Protein AF-A0A1G0YMX6-F1 (afdb_monomer_lite)

Radius of gyration: 14.32 Å; chains: 1; bounding box: 40×27×30 Å

Secondary structure (DSSP, 8-state):
---HHHHHHHHH-HHHHHHHHHHHTB-TTT-PBPPTT-SB-TTT--B-TTS--------

Sequence (59 aa):
MKNKNMEMIKTEGMLKFLKSEEKKWKCRQCGKLLCVHREICLHCGHANKLFPATKKVKN

Foldseek 3Di:
DDDPLVVCCVPVNDVVSVVVVLQVQADPPPRDGADQQDQARPPPRHGDPNHPPPPPPDD

Structure (mmCIF, N/CA/C/O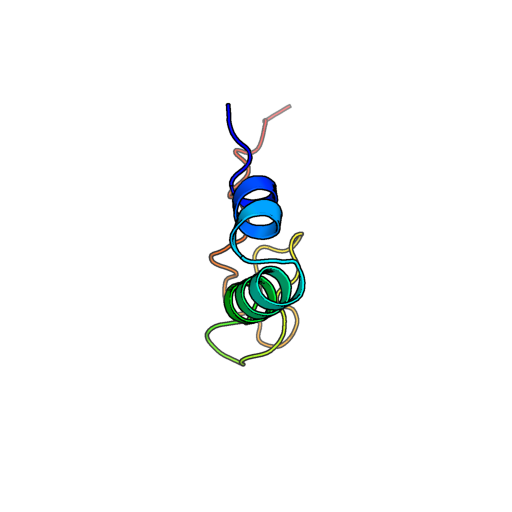 backbone):
data_AF-A0A1G0YMX6-F1
#
_entry.id   AF-A0A1G0YMX6-F1
#
loop_
_atom_site.group_PDB
_atom_site.id
_atom_site.type_symbol
_atom_site.label_atom_id
_atom_site.label_alt_id
_atom_site.label_comp_id
_atom_site.label_asym_id
_atom_site.label_entity_id
_atom_site.label_seq_id
_atom_site.pdbx_PDB_ins_code
_atom_site.Cartn_x
_atom_site.Cartn_y
_atom_site.Cartn_z
_atom_site.occupancy
_atom_site.B_iso_or_equiv
_atom_site.auth_seq_id
_atom_site.auth_comp_id
_atom_site.auth_asym_id
_atom_site.auth_atom_id
_atom_site.pdbx_PDB_model_num
ATOM 1 N N . MET A 1 1 ? 5.923 16.816 14.569 1.00 49.50 1 MET A N 1
ATOM 2 C CA . MET A 1 1 ? 5.527 16.088 13.337 1.00 49.50 1 MET A CA 1
ATOM 3 C C . MET A 1 1 ? 4.630 14.920 13.713 1.00 49.50 1 MET A C 1
ATOM 5 O O . MET A 1 1 ? 5.016 14.154 14.58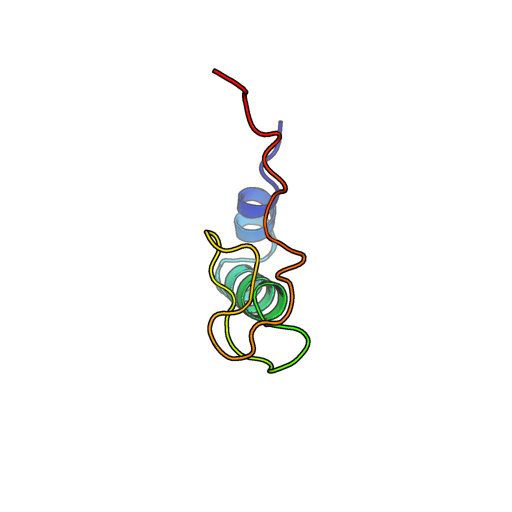6 1.00 49.50 1 MET A O 1
ATOM 9 N N . LYS A 1 2 ? 3.452 14.778 13.092 1.00 61.00 2 LYS A N 1
ATOM 10 C CA . LYS A 1 2 ? 2.569 13.622 13.311 1.00 61.00 2 LYS A CA 1
ATOM 11 C C . LYS A 1 2 ? 2.862 12.527 12.282 1.00 61.00 2 LYS A C 1
ATOM 13 O O . LYS A 1 2 ? 2.951 12.803 11.087 1.00 61.00 2 LYS A O 1
ATOM 18 N N . ASN A 1 3 ? 3.026 11.292 12.746 1.00 88.19 3 ASN A N 1
ATOM 19 C CA . ASN A 1 3 ? 3.162 10.124 11.881 1.00 88.19 3 ASN A CA 1
ATOM 20 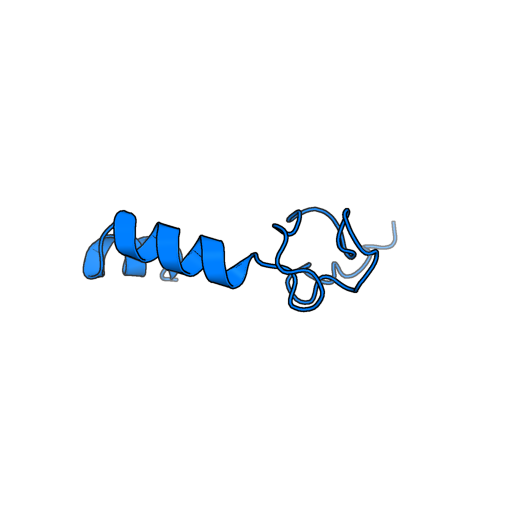C C . ASN A 1 3 ? 1.767 9.711 11.380 1.00 88.19 3 ASN A C 1
ATOM 22 O O . ASN A 1 3 ? 0.941 9.260 12.173 1.00 88.19 3 ASN A O 1
ATOM 26 N N . LYS A 1 4 ? 1.523 9.845 10.070 1.00 91.69 4 LYS A N 1
ATOM 27 C CA . LYS A 1 4 ? 0.226 9.535 9.443 1.00 91.69 4 LYS A CA 1
ATOM 28 C C . LYS A 1 4 ? -0.216 8.083 9.659 1.00 91.69 4 LYS A C 1
ATOM 30 O O . LYS A 1 4 ? -1.404 7.844 9.834 1.00 91.69 4 LYS A O 1
ATOM 35 N N . ASN A 1 5 ? 0.723 7.136 9.715 1.00 93.56 5 ASN A N 1
ATOM 36 C CA . ASN A 1 5 ? 0.408 5.729 9.972 1.00 93.56 5 ASN A CA 1
ATOM 37 C C . ASN A 1 5 ? -0.150 5.564 11.390 1.00 93.56 5 ASN A C 1
ATOM 39 O O . ASN A 1 5 ? -1.170 4.915 11.587 1.00 93.56 5 ASN A O 1
ATOM 43 N N . MET A 1 6 ? 0.499 6.190 12.378 1.00 95.12 6 MET A N 1
ATOM 44 C CA . MET A 1 6 ? 0.055 6.109 13.772 1.00 95.12 6 MET A CA 1
ATOM 45 C C . MET A 1 6 ? -1.271 6.824 13.998 1.00 95.12 6 MET A C 1
ATOM 47 O O . MET A 1 6 ? -2.085 6.348 14.782 1.00 95.12 6 MET A O 1
ATOM 51 N N . GLU A 1 7 ? -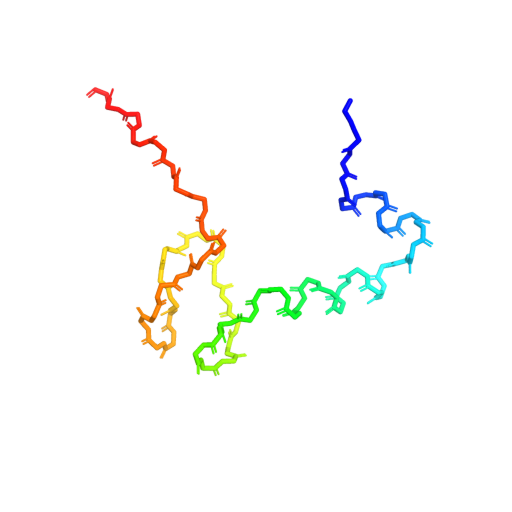1.503 7.951 13.327 1.00 95.38 7 GLU A N 1
ATOM 52 C CA . GLU A 1 7 ? -2.784 8.651 13.422 1.00 95.38 7 GLU A CA 1
ATOM 53 C C . GLU A 1 7 ? -3.911 7.798 12.842 1.00 95.38 7 GLU A C 1
ATOM 55 O O . GLU A 1 7 ? -4.902 7.589 13.529 1.00 95.38 7 GLU A O 1
ATOM 60 N N . MET A 1 8 ? -3.707 7.188 11.670 1.00 95.62 8 MET A N 1
ATOM 61 C CA . MET A 1 8 ? -4.687 6.280 11.072 1.00 95.62 8 MET A CA 1
ATOM 62 C C . MET A 1 8 ? -4.973 5.063 11.957 1.00 95.62 8 MET A C 1
ATOM 64 O O . MET A 1 8 ? -6.126 4.700 12.148 1.00 95.62 8 MET A O 1
ATOM 68 N N . ILE A 1 9 ? -3.952 4.441 12.554 1.00 96.38 9 ILE A N 1
ATOM 69 C CA . ILE A 1 9 ? -4.177 3.313 13.471 1.00 96.38 9 ILE A CA 1
ATOM 70 C C . ILE A 1 9 ? -4.992 3.757 14.694 1.00 96.38 9 ILE A C 1
ATOM 72 O O . ILE A 1 9 ? -5.871 3.017 15.130 1.00 96.38 9 ILE A O 1
ATOM 76 N N . LYS A 1 10 ? -4.738 4.959 15.228 1.00 96.44 10 LYS A N 1
ATOM 77 C CA . LYS A 1 10 ? -5.467 5.500 16.385 1.00 96.44 10 LYS A CA 1
ATOM 78 C C . LYS A 1 10 ? -6.913 5.883 16.064 1.00 96.44 10 LYS A C 1
ATOM 80 O O . LYS A 1 10 ? -7.773 5.671 16.908 1.00 96.44 10 LYS A O 1
ATOM 85 N N . THR A 1 11 ? -7.182 6.457 14.891 1.00 97.19 11 THR A N 1
ATOM 86 C CA . THR A 1 11 ? -8.517 6.966 14.528 1.00 97.19 11 THR A CA 1
ATOM 87 C C . THR A 1 11 ? -9.384 5.936 13.809 1.00 97.19 11 THR A C 1
ATOM 89 O O . THR A 1 11 ? -10.600 5.938 13.968 1.00 97.19 11 THR A O 1
ATOM 92 N N . GLU A 1 12 ? -8.776 5.054 13.017 1.00 96.25 12 GLU A N 1
ATOM 93 C CA . GLU A 1 12 ? -9.470 4.110 12.132 1.00 96.25 12 GLU A CA 1
ATOM 94 C C . GLU A 1 12 ? -9.265 2.640 12.520 1.00 96.25 12 GLU A C 1
ATOM 96 O O . GLU A 1 12 ? -9.969 1.759 12.018 1.00 96.25 12 GLU A O 1
ATOM 101 N N . GLY A 1 13 ? -8.316 2.364 13.415 1.00 96.75 13 GLY A N 1
ATOM 102 C CA . GLY A 1 13 ? -8.006 1.025 13.894 1.00 96.75 13 GLY A CA 1
ATOM 103 C C . GLY A 1 13 ? -7.061 0.235 12.984 1.00 96.75 13 GLY A C 1
ATOM 104 O O . GLY A 1 13 ? -6.895 0.489 11.787 1.00 96.75 13 GLY A O 1
ATOM 105 N N . MET A 1 14 ? -6.446 -0.794 13.570 1.00 96.69 14 MET A N 1
ATOM 106 C CA . MET A 1 14 ? -5.425 -1.620 12.917 1.00 96.69 14 MET A CA 1
ATOM 107 C C . MET A 1 14 ? -5.943 -2.349 11.670 1.00 96.69 14 MET A C 1
ATOM 109 O O . MET A 1 14 ? -5.264 -2.370 10.647 1.00 96.69 14 MET A O 1
ATOM 113 N N . LEU A 1 15 ? -7.155 -2.914 11.712 1.00 97.56 15 LEU A N 1
ATOM 114 C CA . LEU A 1 15 ? -7.712 -3.667 10.579 1.00 97.56 15 LEU A CA 1
ATOM 115 C C . LEU A 1 15 ? -7.910 -2.791 9.337 1.00 97.56 15 LEU A C 1
ATOM 117 O O . LEU A 1 15 ? -7.646 -3.232 8.216 1.00 97.56 15 LEU A O 1
ATOM 121 N N . LYS A 1 16 ? -8.370 -1.548 9.520 1.00 96.75 16 LYS A N 1
ATOM 122 C CA . LYS A 1 16 ? -8.577 -0.615 8.409 1.00 96.75 16 LYS A CA 1
ATOM 123 C C . LYS A 1 16 ? -7.244 -0.142 7.839 1.00 96.75 16 LYS A C 1
ATOM 125 O O . LYS A 1 16 ? -7.079 -0.141 6.618 1.00 96.75 16 LYS A O 1
ATOM 130 N N . PHE A 1 17 ? -6.275 0.137 8.712 1.00 97.12 17 PHE A N 1
ATOM 131 C CA . PHE A 1 17 ? -4.902 0.427 8.314 1.00 97.12 17 PHE A CA 1
ATOM 132 C C . PHE A 1 17 ? -4.298 -0.711 7.473 1.00 97.12 17 PHE A C 1
ATOM 134 O O . PHE A 1 17 ? -3.877 -0.464 6.343 1.00 97.12 17 PHE A O 1
ATOM 141 N N . LEU A 1 18 ? -4.346 -1.963 7.943 1.00 96.25 18 LEU A N 1
ATOM 142 C CA . LEU A 1 18 ? -3.802 -3.117 7.212 1.00 96.25 18 LEU A CA 1
ATOM 143 C C . LEU A 1 18 ? -4.445 -3.291 5.828 1.00 96.25 18 LEU A C 1
ATOM 145 O O . LEU A 1 18 ? -3.730 -3.459 4.843 1.00 96.25 18 LEU A O 1
ATOM 149 N N . LYS A 1 19 ? -5.776 -3.165 5.722 1.00 96.38 19 LYS A N 1
ATOM 150 C CA . LYS A 1 19 ? -6.482 -3.217 4.426 1.00 96.38 19 LYS A CA 1
ATOM 151 C C . LYS A 1 19 ? -6.045 -2.097 3.478 1.00 96.38 19 LYS A C 1
ATOM 153 O O . LYS A 1 19 ? -5.988 -2.307 2.266 1.00 96.38 19 LYS A O 1
ATOM 158 N N . SER A 1 20 ? -5.775 -0.901 4.001 1.00 95.69 20 SER A N 1
ATOM 159 C CA . SER A 1 20 ? -5.292 0.219 3.188 1.00 95.69 20 SER A CA 1
ATOM 160 C C . SER A 1 20 ? -3.856 0.004 2.704 1.00 95.69 20 SER A C 1
ATOM 162 O O . SER A 1 20 ? -3.587 0.195 1.517 1.00 95.69 20 SER A O 1
ATOM 164 N N . GLU A 1 21 ? -2.957 -0.475 3.570 1.00 95.69 21 GLU A N 1
ATOM 165 C CA . GLU A 1 21 ? -1.570 -0.755 3.196 1.00 95.69 21 GLU A CA 1
ATOM 166 C C . GLU A 1 21 ? -1.486 -1.934 2.218 1.00 95.69 21 GLU A C 1
ATOM 168 O O . GLU A 1 21 ? -0.772 -1.837 1.225 1.00 95.69 21 GLU A O 1
ATOM 173 N N . GLU A 1 22 ? -2.277 -2.997 2.392 1.00 94.94 22 GLU A N 1
ATOM 174 C CA . GLU A 1 22 ? -2.321 -4.109 1.432 1.00 94.94 22 GLU A CA 1
ATOM 175 C C . GLU A 1 22 ? -2.709 -3.625 0.027 1.00 94.94 22 GLU A C 1
ATOM 177 O O . GLU A 1 22 ? -2.088 -4.005 -0.963 1.00 94.94 22 GLU A O 1
ATOM 182 N N . LYS A 1 23 ? -3.711 -2.742 -0.079 1.00 95.31 23 LYS A N 1
ATOM 183 C CA . LYS A 1 23 ? -4.110 -2.148 -1.364 1.00 95.31 23 LYS A CA 1
ATOM 184 C C . LYS A 1 23 ? -3.020 -1.249 -1.937 1.00 95.31 23 LYS A C 1
ATOM 186 O O . LYS A 1 23 ? -2.743 -1.312 -3.132 1.00 95.31 23 LYS A O 1
ATOM 191 N N . LYS A 1 24 ? -2.410 -0.415 -1.096 1.00 94.94 24 LYS A N 1
ATOM 192 C CA . LYS A 1 24 ? -1.345 0.514 -1.485 1.00 94.94 24 LYS A CA 1
ATOM 193 C C . LYS A 1 24 ? -0.139 -0.231 -2.052 1.00 94.94 24 LYS A C 1
ATOM 195 O O . LYS A 1 24 ? 0.337 0.137 -3.118 1.00 94.94 24 LYS A O 1
ATOM 200 N N . TRP A 1 25 ? 0.311 -1.295 -1.391 1.00 96.31 25 TRP A N 1
ATOM 201 C CA . TRP A 1 25 ? 1.496 -2.062 -1.783 1.00 96.31 25 TRP A CA 1
ATOM 202 C C . TRP A 1 25 ? 1.249 -3.079 -2.907 1.00 96.31 25 TRP A C 1
ATOM 204 O O . TRP A 1 25 ? 2.139 -3.869 -3.212 1.00 96.31 25 TRP A O 1
ATOM 214 N N . LYS A 1 26 ? 0.092 -3.071 -3.580 1.00 97.31 26 LYS A N 1
ATOM 215 C CA . LYS A 1 26 ? -0.134 -3.909 -4.770 1.00 97.31 26 LYS A CA 1
ATOM 216 C C . LYS A 1 26 ? 0.484 -3.297 -6.024 1.00 97.31 26 LYS A C 1
ATOM 218 O O . LYS A 1 26 ? 0.342 -2.109 -6.316 1.00 97.31 26 LYS A O 1
ATOM 223 N N . CYS A 1 27 ? 1.138 -4.144 -6.813 1.00 97.00 27 CYS A N 1
ATOM 224 C CA . CYS A 1 27 ? 1.610 -3.797 -8.141 1.00 97.00 27 CYS A CA 1
ATOM 225 C C . CYS A 1 27 ? 0.410 -3.456 -9.022 1.00 97.00 27 CYS A C 1
ATOM 227 O O . CYS A 1 27 ? -0.485 -4.278 -9.205 1.00 97.00 27 CYS A O 1
ATOM 229 N N . ARG A 1 28 ? 0.414 -2.261 -9.617 1.00 95.38 28 ARG A N 1
ATOM 230 C CA . ARG A 1 28 ? -0.679 -1.812 -10.494 1.00 95.38 28 ARG A CA 1
ATOM 231 C C . ARG A 1 28 ? -0.782 -2.609 -11.796 1.00 95.38 28 ARG A C 1
ATOM 233 O O . ARG A 1 28 ? -1.818 -2.537 -12.439 1.00 95.38 28 ARG A O 1
ATOM 240 N N . GLN A 1 29 ? 0.269 -3.347 -12.162 1.00 97.50 29 GLN A N 1
ATOM 241 C CA . GLN A 1 29 ? 0.304 -4.151 -13.381 1.00 97.50 29 GLN A CA 1
ATOM 242 C C . GLN A 1 29 ? -0.172 -5.588 -13.153 1.00 97.50 29 GLN A C 1
ATOM 244 O O . GLN A 1 29 ? -1.013 -6.078 -13.893 1.00 97.50 29 GLN A O 1
ATOM 249 N N . CYS A 1 30 ? 0.363 -6.278 -12.141 1.00 97.38 30 CYS A N 1
ATOM 250 C CA . CYS A 1 30 ? 0.076 -7.702 -11.925 1.00 97.38 30 CYS A CA 1
ATOM 251 C C . CYS A 1 30 ? -0.715 -8.007 -10.645 1.00 97.38 30 CYS A C 1
ATOM 253 O O . CYS A 1 30 ? -0.995 -9.167 -10.357 1.00 97.38 30 CYS A O 1
ATOM 255 N N . GLY A 1 31 ? -1.025 -7.000 -9.825 1.00 96.38 31 GLY A N 1
ATOM 256 C CA . GLY A 1 31 ? -1.783 -7.157 -8.580 1.00 96.38 31 GLY A CA 1
ATOM 257 C C . GLY A 1 31 ? -1.038 -7.858 -7.436 1.00 96.38 31 GLY A C 1
ATOM 258 O O . GLY A 1 31 ? -1.574 -7.939 -6.332 1.00 96.38 31 GLY A O 1
ATOM 259 N N . LYS A 1 32 ? 0.188 -8.353 -7.658 1.00 97.19 32 LYS A N 1
ATOM 260 C CA . LYS A 1 32 ? 1.026 -8.967 -6.614 1.00 97.19 32 LYS A CA 1
ATOM 261 C C . LYS A 1 32 ? 1.609 -7.917 -5.670 1.00 97.19 32 LYS A C 1
ATOM 263 O O . LYS A 1 32 ? 1.714 -6.743 -6.024 1.00 97.19 32 LYS A O 1
ATOM 268 N N . LEU A 1 33 ? 2.006 -8.346 -4.476 1.00 96.31 33 LEU A N 1
ATOM 269 C CA . LEU A 1 33 ? 2.605 -7.471 -3.473 1.00 96.31 33 LEU A CA 1
ATOM 270 C C . LEU A 1 33 ? 3.968 -6.935 -3.952 1.00 96.31 33 LEU A C 1
ATOM 272 O O . LEU A 1 33 ? 4.778 -7.667 -4.522 1.00 96.31 33 LEU A O 1
ATOM 276 N N . LEU A 1 34 ? 4.209 -5.644 -3.740 1.00 96.81 34 LEU A N 1
ATOM 277 C CA . LEU A 1 34 ? 5.471 -4.967 -4.031 1.00 96.81 34 LEU A CA 1
ATOM 278 C C . LEU A 1 34 ? 6.445 -5.113 -2.855 1.00 96.81 34 LEU A C 1
ATOM 280 O O . LEU A 1 34 ? 6.047 -5.079 -1.694 1.00 96.81 34 LEU A O 1
ATOM 284 N N . CYS A 1 35 ? 7.740 -5.218 -3.160 1.00 93.81 35 CYS A N 1
ATOM 285 C CA . CYS A 1 35 ? 8.806 -5.173 -2.161 1.00 93.81 35 CYS A CA 1
ATOM 286 C C . CYS A 1 35 ? 9.211 -3.719 -1.884 1.00 93.81 35 CYS A C 1
ATOM 288 O O . CYS A 1 35 ? 9.457 -2.954 -2.815 1.00 93.81 35 CYS A O 1
ATOM 290 N N . VAL A 1 36 ? 9.340 -3.350 -0.609 1.00 91.81 36 VAL A N 1
ATOM 291 C CA . VAL A 1 36 ? 9.695 -1.980 -0.192 1.00 91.81 36 VAL A CA 1
ATOM 292 C C . VAL A 1 36 ? 11.138 -1.589 -0.545 1.00 91.81 36 VAL A C 1
ATOM 294 O O . VAL A 1 36 ? 11.451 -0.409 -0.642 1.00 91.81 36 VAL A O 1
ATOM 297 N N . HIS A 1 37 ? 12.011 -2.576 -0.770 1.00 90.94 37 HIS A N 1
ATOM 298 C CA . HIS A 1 37 ? 13.444 -2.385 -1.022 1.00 90.94 37 HIS A CA 1
ATOM 299 C C . HIS A 1 37 ? 13.821 -2.417 -2.509 1.00 90.94 37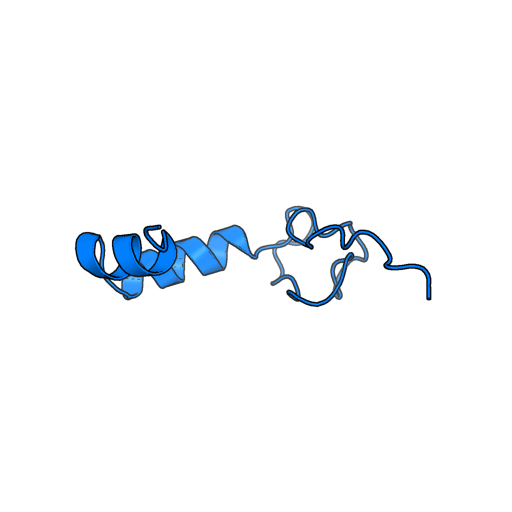 HIS A C 1
ATOM 301 O O . HIS A 1 37 ? 15.005 -2.382 -2.839 1.00 90.94 37 HIS A O 1
ATOM 307 N N . ARG A 1 38 ? 12.848 -2.554 -3.416 1.00 92.62 38 ARG A N 1
ATOM 308 C CA . ARG A 1 38 ? 13.108 -2.711 -4.852 1.00 92.62 38 ARG A CA 1
ATOM 309 C C . ARG A 1 38 ? 12.348 -1.674 -5.665 1.00 92.62 38 ARG A C 1
ATOM 311 O O . ARG A 1 38 ? 11.155 -1.457 -5.455 1.00 92.62 38 ARG A O 1
ATOM 318 N N . GLU A 1 39 ? 13.043 -1.111 -6.645 1.00 95.38 39 GLU A N 1
ATOM 319 C CA . GLU A 1 39 ? 12.500 -0.163 -7.624 1.00 95.38 39 GLU A CA 1
ATOM 320 C C . GLU A 1 39 ? 11.604 -0.814 -8.687 1.00 95.38 39 GLU A C 1
ATOM 322 O O . GLU A 1 39 ? 10.865 -0.114 -9.373 1.00 95.38 39 GLU A O 1
ATOM 327 N N . ILE A 1 40 ? 11.608 -2.147 -8.793 1.00 96.19 40 ILE A N 1
ATOM 328 C CA . ILE A 1 40 ? 10.757 -2.924 -9.704 1.00 96.19 40 ILE A CA 1
ATOM 329 C C . ILE A 1 40 ? 10.003 -4.038 -8.971 1.00 96.19 40 ILE A C 1
ATOM 331 O O . ILE A 1 40 ? 10.418 -4.534 -7.922 1.00 96.19 40 ILE A O 1
ATOM 335 N N . CYS A 1 41 ? 8.876 -4.450 -9.546 1.00 97.25 41 CYS A N 1
ATOM 336 C CA . CYS A 1 41 ? 8.089 -5.584 -9.088 1.00 97.25 41 CYS A CA 1
ATOM 337 C C . CYS A 1 41 ? 8.833 -6.902 -9.344 1.00 97.25 41 CYS A C 1
ATOM 339 O O . CYS A 1 41 ? 9.165 -7.216 -10.484 1.00 97.25 41 CYS A O 1
ATOM 341 N N . LEU A 1 42 ? 8.988 -7.723 -8.302 1.00 96.56 42 LEU A N 1
ATOM 342 C CA . LEU A 1 42 ? 9.653 -9.032 -8.380 1.00 96.56 42 LEU A CA 1
ATOM 343 C C . LEU A 1 42 ? 8.918 -10.056 -9.257 1.00 96.56 42 LEU A C 1
ATOM 345 O O . LEU A 1 42 ? 9.511 -11.047 -9.662 1.00 96.56 42 LEU A O 1
ATOM 349 N N . HIS A 1 43 ? 7.632 -9.833 -9.537 1.00 97.50 43 HIS A N 1
ATOM 350 C CA . HIS A 1 43 ? 6.805 -10.786 -10.279 1.00 97.50 43 HIS A CA 1
ATOM 351 C C . HIS A 1 43 ? 6.647 -10.447 -11.762 1.00 97.50 43 HIS A C 1
ATOM 353 O O . HIS A 1 43 ? 6.434 -11.350 -12.559 1.00 97.50 43 HIS A O 1
ATOM 359 N N . CYS A 1 44 ? 6.689 -9.164 -12.136 1.00 97.62 44 CYS A N 1
ATOM 360 C CA . CYS A 1 44 ? 6.445 -8.743 -13.523 1.00 97.62 44 CYS A CA 1
ATOM 361 C C . CYS A 1 44 ? 7.455 -7.724 -14.064 1.00 97.62 44 CYS A C 1
ATOM 363 O O . CYS A 1 44 ? 7.302 -7.264 -15.189 1.00 97.62 44 CYS A O 1
ATOM 365 N N . GLY A 1 45 ? 8.444 -7.310 -13.267 1.00 96.44 45 GLY A N 1
ATOM 366 C CA . GLY A 1 45 ? 9.468 -6.346 -13.679 1.00 96.44 45 GLY A CA 1
ATOM 367 C C . GLY A 1 45 ? 8.992 -4.895 -13.813 1.00 96.44 45 GLY A C 1
ATOM 368 O O . GLY A 1 45 ? 9.817 -4.010 -14.010 1.00 96.44 45 GLY A O 1
ATOM 369 N N . HIS A 1 46 ? 7.693 -4.607 -13.673 1.00 96.75 46 HIS A N 1
ATOM 370 C CA . HIS A 1 46 ? 7.184 -3.238 -13.794 1.00 96.75 46 HIS A CA 1
ATOM 371 C C . HIS A 1 46 ? 7.662 -2.335 -12.647 1.00 96.75 46 HIS A C 1
ATOM 373 O O . HIS A 1 46 ? 7.802 -2.788 -11.509 1.00 96.75 46 HIS A O 1
ATOM 379 N N . ALA A 1 47 ? 7.850 -1.044 -12.928 1.00 95.44 47 ALA A N 1
ATOM 380 C CA . ALA A 1 47 ? 8.343 -0.068 -11.962 1.00 95.44 47 ALA A CA 1
ATOM 381 C C . ALA A 1 47 ? 7.464 0.024 -10.698 1.00 95.44 47 ALA A C 1
ATOM 383 O O . ALA A 1 47 ? 6.237 0.177 -10.756 1.00 95.44 47 ALA A O 1
ATOM 384 N N . ASN A 1 48 ? 8.111 -0.022 -9.537 1.00 94.94 48 ASN A N 1
ATOM 385 C CA . ASN A 1 48 ? 7.507 0.218 -8.238 1.00 94.94 48 ASN A CA 1
ATOM 386 C C . ASN A 1 48 ? 7.438 1.728 -7.972 1.00 94.94 48 ASN A C 1
ATOM 388 O O . ASN A 1 48 ? 8.383 2.332 -7.471 1.00 94.94 48 ASN A O 1
ATOM 392 N N . LYS A 1 49 ? 6.279 2.335 -8.245 1.00 92.25 49 LYS A N 1
ATOM 393 C CA . LYS A 1 49 ? 6.040 3.774 -8.018 1.00 92.25 49 LYS A CA 1
ATOM 394 C C . LYS A 1 49 ? 6.129 4.208 -6.547 1.00 92.25 49 LYS A C 1
ATOM 396 O O . LYS A 1 49 ? 6.136 5.404 -6.280 1.00 92.25 49 LYS A O 1
ATOM 401 N N . LEU A 1 50 ? 6.128 3.262 -5.605 1.00 92.31 50 LEU A N 1
ATOM 402 C CA . LEU A 1 50 ? 6.248 3.531 -4.170 1.00 92.31 50 LEU A CA 1
ATOM 403 C C . LEU A 1 50 ? 7.686 3.431 -3.663 1.00 92.31 50 LEU A C 1
ATOM 405 O O . LEU A 1 50 ? 7.933 3.751 -2.501 1.00 92.31 50 LEU A O 1
ATOM 409 N N . PHE A 1 51 ? 8.624 2.978 -4.497 1.00 92.62 51 PHE A N 1
ATOM 410 C CA . PHE A 1 51 ? 10.024 2.934 -4.114 1.00 92.62 51 PHE A CA 1
ATOM 411 C C . PHE A 1 51 ? 10.550 4.369 -3.970 1.00 92.62 51 PHE A C 1
ATOM 413 O O . PHE A 1 51 ? 10.442 5.154 -4.919 1.00 92.62 51 PHE A O 1
ATOM 420 N N . PRO A 1 52 ? 11.089 4.754 -2.800 1.00 83.88 52 PRO A N 1
ATOM 421 C CA . PRO A 1 52 ? 11.655 6.079 -2.633 1.00 83.88 52 PRO A CA 1
ATOM 422 C C . PRO A 1 52 ? 12.881 6.191 -3.538 1.00 83.88 52 PRO A C 1
ATOM 424 O O . PRO A 1 52 ? 13.834 5.429 -3.392 1.00 83.88 52 PRO A O 1
ATOM 427 N N . ALA A 1 53 ? 12.869 7.147 -4.466 1.00 69.44 53 ALA A N 1
ATOM 428 C CA . ALA A 1 53 ? 14.057 7.492 -5.232 1.00 69.44 53 ALA A CA 1
ATOM 429 C C . ALA A 1 53 ? 15.101 8.046 -4.254 1.00 69.44 53 ALA A C 1
ATOM 431 O O . ALA A 1 53 ? 15.068 9.220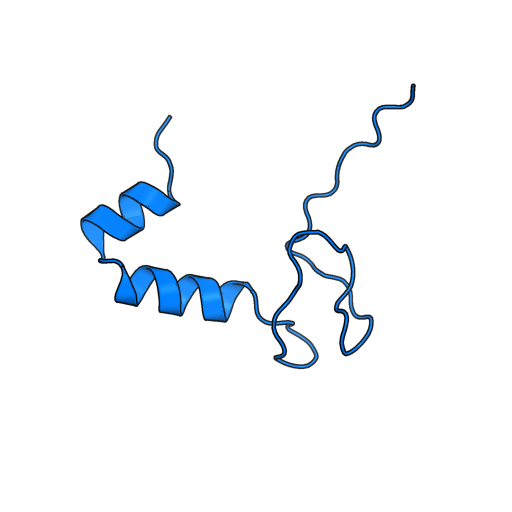 -3.878 1.00 69.44 53 ALA A O 1
ATOM 432 N N . THR A 1 54 ? 16.000 7.194 -3.771 1.00 61.12 54 THR A N 1
ATOM 433 C CA . THR A 1 54 ? 17.130 7.657 -2.980 1.00 61.12 54 THR A CA 1
ATOM 434 C C . THR A 1 54 ? 18.001 8.501 -3.904 1.00 61.12 54 THR A C 1
ATOM 436 O O . THR A 1 54 ? 18.463 8.049 -4.954 1.00 61.12 54 THR A O 1
ATOM 439 N N . LYS A 1 55 ? 18.220 9.771 -3.540 1.00 54.09 55 LYS A N 1
ATOM 440 C CA . LYS A 1 55 ? 19.341 10.531 -4.095 1.00 54.09 55 LYS A CA 1
ATOM 441 C C . LYS A 1 55 ? 20.580 9.695 -3.785 1.00 54.09 55 LYS A C 1
ATOM 443 O O . LYS A 1 55 ? 20.890 9.519 -2.609 1.00 54.09 55 LYS A O 1
ATOM 448 N N . LYS A 1 56 ? 21.236 9.125 -4.801 1.00 57.50 56 LYS A N 1
ATOM 449 C CA . LYS A 1 56 ? 22.537 8.470 -4.619 1.00 57.50 56 LYS A CA 1
ATOM 450 C C . LYS A 1 56 ? 23.446 9.488 -3.929 1.00 57.50 56 LYS A C 1
ATOM 452 O O . LYS A 1 56 ? 23.816 10.483 -4.549 1.00 57.50 56 LYS A O 1
ATOM 457 N N . VAL A 1 57 ? 23.751 9.275 -2.651 1.00 57.94 57 VAL A N 1
ATOM 458 C CA . VAL A 1 57 ? 24.871 9.955 -2.003 1.00 57.94 57 VAL A CA 1
ATOM 459 C C . VAL A 1 57 ? 26.095 9.422 -2.736 1.00 57.94 57 VAL A C 1
ATOM 461 O O . VAL A 1 57 ? 26.395 8.232 -2.661 1.00 57.94 57 VAL A O 1
ATOM 464 N N . LYS A 1 58 ? 26.693 10.265 -3.579 1.00 49.88 58 LYS A N 1
ATOM 465 C CA . LYS A 1 58 ? 27.999 9.984 -4.165 1.00 49.88 58 LYS A CA 1
ATOM 466 C C . LYS A 1 58 ? 28.989 10.070 -3.003 1.00 49.88 58 LYS A C 1
ATOM 468 O O . LYS A 1 58 ? 29.125 11.154 -2.438 1.00 49.88 58 LYS A O 1
ATOM 473 N N . ASN A 1 59 ? 29.564 8.935 -2.615 1.00 49.06 59 ASN A N 1
ATOM 474 C CA . ASN A 1 59 ? 30.800 8.921 -1.833 1.00 49.06 59 ASN A CA 1
ATOM 475 C C . ASN A 1 59 ? 31.963 9.333 -2.734 1.00 49.06 59 ASN A C 1
ATOM 477 O O . ASN A 1 59 ? 31.895 8.996 -3.941 1.00 49.06 59 ASN A O 1
#

pLDDT: mean 89.34, std 14.31, range [49.06, 97.62]